Protein AF-A0A7J8FZN5-F1 (afdb_monomer_lite)

Foldseek 3Di:
DDDPDDDDDPVNVVVVVVVVVVVVVLVCVLVVLVVCLVVQLVVVQVVCCVPVVDRDDVVVSVVVSVVVSVVSVVCVVVVVVCVVVLCVPQPPPVSVVVVVVVVVVCVPDDPPVVVVVVVVVVVD

Organism: Molossus molossus (NCBI:txid27622)

Sequence (124 aa):
MESNKHDVTAPLVFAITIAAIGSFQFGYNAGVINAPEVIIKDFINYTLEERLEKLPTEVLLTSLWSLSVAIFSVGGMIGSSSVGLFVNRFGRRNSMLIVNLWLVVPTGLPPFWLDCSSLQLHSI

Structure (mmCIF, N/CA/C/O backbone):
data_AF-A0A7J8FZN5-F1
#
_entry.id   AF-A0A7J8FZN5-F1
#
loop_
_atom_site.group_PDB
_atom_site.id
_atom_site.type_symbol
_atom_site.label_atom_id
_atom_site.label_alt_id
_atom_site.label_comp_id
_atom_site.label_asym_id
_atom_site.label_entity_id
_atom_site.label_seq_id
_atom_site.pdbx_PDB_ins_code
_atom_site.Cartn_x
_atom_site.Cartn_y
_atom_site.Cartn_z
_atom_site.occupancy
_atom_site.B_iso_or_equiv
_atom_site.auth_seq_id
_atom_site.auth_comp_id
_atom_site.auth_asym_id
_atom_site.auth_atom_id
_atom_site.pdbx_PDB_model_num
ATOM 1 N N . MET A 1 1 ? -5.747 -10.533 44.659 1.00 37.44 1 MET A N 1
ATOM 2 C CA . MET A 1 1 ? -5.361 -10.440 43.235 1.00 37.44 1 MET A CA 1
ATOM 3 C C . MET A 1 1 ? -6.650 -10.508 42.439 1.00 37.44 1 MET A C 1
ATOM 5 O O . MET A 1 1 ? -7.189 -11.591 42.263 1.00 37.44 1 MET A O 1
ATOM 9 N N . GLU A 1 2 ? -7.214 -9.350 42.102 1.00 39.31 2 GLU A N 1
ATOM 10 C CA . GLU A 1 2 ? -8.516 -9.249 41.436 1.00 39.31 2 GLU A CA 1
ATOM 11 C C . GLU A 1 2 ? -8.358 -9.661 39.965 1.00 39.31 2 GLU A C 1
ATOM 13 O O . GLU A 1 2 ? -7.772 -8.933 39.163 1.00 39.31 2 GLU A O 1
ATOM 18 N N . SER A 1 3 ? -8.814 -10.863 39.612 1.00 47.66 3 SER A N 1
ATOM 19 C CA . SER A 1 3 ? -8.876 -11.307 38.219 1.00 47.66 3 SER A CA 1
ATOM 20 C C . SER A 1 3 ? -10.073 -10.623 37.554 1.00 47.66 3 SER A C 1
ATOM 22 O O . SER A 1 3 ? -11.206 -11.086 37.667 1.00 47.66 3 SER A O 1
ATOM 24 N N . ASN A 1 4 ? -9.836 -9.481 36.903 1.00 50.12 4 ASN A N 1
ATOM 25 C CA . ASN A 1 4 ? -10.836 -8.846 36.046 1.00 50.12 4 ASN A CA 1
ATOM 26 C C . ASN A 1 4 ? -11.056 -9.734 34.814 1.00 50.12 4 ASN A C 1
ATOM 28 O O . ASN A 1 4 ? -10.202 -9.830 33.933 1.00 50.12 4 ASN A O 1
ATOM 32 N N . LYS A 1 5 ? -12.202 -10.413 34.765 1.00 54.44 5 LYS A N 1
ATOM 33 C CA . LYS A 1 5 ? -12.641 -11.182 33.603 1.00 54.44 5 LYS A CA 1
ATOM 34 C C . LYS A 1 5 ? -13.236 -10.198 32.595 1.00 54.44 5 LYS A C 1
ATOM 36 O O . LYS A 1 5 ? -14.346 -9.713 32.772 1.00 54.44 5 LYS A O 1
ATOM 41 N N . HIS A 1 6 ? -12.452 -9.832 31.586 1.00 64.06 6 HIS A N 1
ATOM 42 C CA . HIS A 1 6 ? -12.908 -8.950 30.516 1.00 64.06 6 HIS A CA 1
ATOM 43 C C . HIS A 1 6 ? -13.768 -9.753 29.537 1.00 64.06 6 HIS A C 1
ATOM 45 O O . HIS A 1 6 ? -13.243 -10.555 28.764 1.00 64.06 6 HIS A O 1
ATOM 51 N N . ASP A 1 7 ? -15.083 -9.546 29.572 1.00 75.56 7 ASP A N 1
ATOM 52 C CA . ASP A 1 7 ? -15.997 -10.164 28.617 1.00 75.56 7 ASP A CA 1
ATOM 53 C C . ASP A 1 7 ? -15.873 -9.488 27.246 1.00 75.56 7 ASP A C 1
ATOM 55 O O . ASP A 1 7 ? -15.931 -8.261 27.109 1.00 75.56 7 ASP A O 1
ATOM 59 N N . VAL A 1 8 ? -15.704 -10.301 26.202 1.00 75.12 8 VAL A N 1
ATOM 60 C CA . VAL A 1 8 ? -15.623 -9.822 24.820 1.00 75.12 8 VAL A CA 1
ATOM 61 C C . VAL A 1 8 ? -16.989 -9.264 24.420 1.00 75.12 8 VAL A C 1
ATOM 63 O O . VAL A 1 8 ? -17.937 -10.004 24.171 1.00 75.12 8 VAL A O 1
ATOM 66 N N . THR A 1 9 ? -17.107 -7.938 24.382 1.00 87.38 9 THR A N 1
ATOM 67 C CA . THR A 1 9 ? -18.372 -7.257 24.079 1.00 87.38 9 THR A CA 1
ATOM 68 C C . THR A 1 9 ? -18.551 -7.111 22.562 1.00 87.38 9 THR A C 1
ATOM 70 O O . THR A 1 9 ? -17.601 -6.789 21.852 1.00 87.38 9 THR A O 1
ATOM 73 N N . ALA A 1 10 ? -19.772 -7.266 22.040 1.00 81.25 10 ALA A N 1
ATOM 74 C CA . ALA A 1 10 ? -20.086 -7.065 20.615 1.00 81.25 10 ALA A CA 1
ATOM 75 C C . ALA A 1 10 ? -19.516 -5.764 19.979 1.00 81.25 10 ALA A C 1
ATOM 77 O O . ALA A 1 10 ? -18.920 -5.851 18.903 1.00 81.25 10 ALA A O 1
ATOM 78 N N . PRO A 1 11 ? -19.599 -4.570 20.611 1.00 85.12 11 PRO A N 1
ATOM 79 C CA . PRO A 1 11 ? -18.980 -3.354 20.071 1.00 85.12 11 PRO A CA 1
ATOM 80 C C . PRO A 1 11 ? -17.447 -3.416 19.992 1.00 85.12 11 PRO A C 1
ATOM 82 O O . PRO A 1 11 ? -16.861 -2.775 19.120 1.00 85.12 11 PRO A O 1
ATOM 85 N N . LEU A 1 12 ? -16.786 -4.193 20.858 1.00 83.00 12 LEU A N 1
ATOM 86 C CA . LEU A 1 12 ? -15.333 -4.381 20.820 1.00 83.00 12 LEU A CA 1
ATOM 87 C C . LEU A 1 12 ? -14.925 -5.185 19.580 1.00 83.00 12 LEU A C 1
ATOM 89 O O . LEU A 1 12 ? -14.012 -4.787 18.860 1.00 83.00 12 LEU A O 1
ATOM 93 N N . VAL A 1 13 ? -15.643 -6.275 19.293 1.00 88.25 13 VAL A N 1
ATOM 94 C CA . VAL A 1 13 ? -15.422 -7.102 18.094 1.00 88.25 13 VAL A CA 1
ATOM 95 C C . VAL A 1 13 ? -15.633 -6.278 16.824 1.00 88.25 13 VAL A C 1
ATOM 97 O O . VAL A 1 13 ? -14.819 -6.332 15.901 1.00 88.25 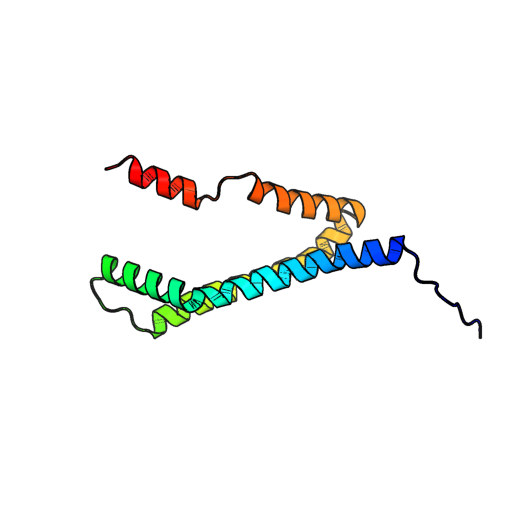13 VAL A O 1
ATOM 100 N N . PHE A 1 14 ? -16.685 -5.458 16.795 1.00 83.75 14 PHE A N 1
ATOM 101 C CA . PHE A 1 14 ? -16.965 -4.562 15.675 1.00 83.75 14 PHE A CA 1
ATOM 102 C C . PHE A 1 14 ? -15.840 -3.538 15.450 1.00 83.75 14 PHE A C 1
ATOM 104 O O . PHE A 1 14 ? -15.365 -3.377 14.326 1.00 83.75 14 PHE A O 1
ATOM 111 N N . ALA A 1 15 ? -15.351 -2.896 16.517 1.00 82.19 15 ALA A N 1
ATOM 112 C CA . ALA A 1 15 ? -14.260 -1.926 16.428 1.00 82.19 15 ALA A CA 1
ATOM 113 C C . ALA A 1 15 ? -12.947 -2.554 15.924 1.00 82.19 15 ALA A C 1
ATOM 115 O O . ALA A 1 15 ? -12.269 -1.963 15.084 1.00 82.19 15 ALA A O 1
ATOM 116 N N . ILE A 1 16 ? -12.608 -3.759 16.395 1.00 86.62 16 ILE A N 1
ATOM 117 C CA . ILE A 1 16 ? -11.414 -4.493 15.947 1.00 86.62 16 ILE A CA 1
ATOM 118 C C . ILE A 1 16 ? -11.544 -4.887 14.474 1.00 86.62 16 ILE A C 1
ATOM 120 O O . ILE A 1 16 ? -10.586 -4.742 13.720 1.00 86.62 16 ILE A O 1
ATOM 124 N N . THR A 1 17 ? -12.729 -5.322 14.042 1.00 85.38 17 THR A N 1
ATOM 125 C CA . THR A 1 17 ? -12.979 -5.701 12.643 1.00 85.38 17 THR A CA 1
ATOM 126 C C . THR A 1 17 ? -12.805 -4.503 11.706 1.00 85.38 17 THR A C 1
ATOM 128 O O . THR A 1 17 ? -12.114 -4.610 10.696 1.00 85.38 17 THR A O 1
ATOM 131 N N . ILE A 1 18 ? -13.346 -3.331 12.065 1.00 83.88 18 ILE A N 1
ATOM 132 C CA . ILE A 1 18 ? -13.153 -2.094 11.288 1.00 83.88 18 ILE A CA 1
ATOM 133 C C . ILE A 1 18 ? -11.680 -1.681 11.253 1.00 83.88 18 ILE A C 1
ATOM 135 O O . ILE A 1 18 ? -11.173 -1.308 10.196 1.00 83.88 18 ILE A O 1
ATOM 139 N N . ALA A 1 19 ? -10.975 -1.767 12.383 1.00 80.44 19 ALA A N 1
ATOM 140 C CA . ALA A 1 19 ? -9.545 -1.480 12.423 1.00 80.44 19 ALA A CA 1
ATOM 141 C C . ALA A 1 19 ? -8.745 -2.442 11.522 1.00 80.44 19 ALA A C 1
ATOM 143 O O . ALA A 1 19 ? -7.853 -2.006 10.794 1.00 80.44 19 ALA A O 1
ATOM 144 N N . ALA A 1 20 ? -9.104 -3.729 11.512 1.00 85.81 20 ALA A N 1
ATOM 145 C CA . ALA A 1 20 ? -8.451 -4.756 10.706 1.00 85.81 20 ALA A CA 1
ATOM 146 C C . ALA A 1 20 ? -8.668 -4.570 9.195 1.00 85.81 20 ALA A C 1
ATOM 148 O O . ALA A 1 20 ? -7.769 -4.893 8.421 1.00 85.81 20 ALA A O 1
ATOM 149 N N . ILE A 1 21 ? -9.800 -4.000 8.759 1.00 86.62 21 ILE A N 1
ATOM 150 C CA . ILE A 1 21 ? -10.050 -3.689 7.339 1.00 86.62 21 ILE A CA 1
ATOM 151 C C . ILE A 1 21 ? -8.991 -2.722 6.785 1.00 86.62 21 ILE A C 1
ATOM 153 O O . ILE A 1 21 ? -8.528 -2.906 5.663 1.00 86.62 21 ILE A O 1
ATOM 157 N N . GLY A 1 22 ? -8.540 -1.736 7.570 1.00 79.69 22 GLY A N 1
ATOM 158 C CA . GLY A 1 22 ? -7.467 -0.826 7.150 1.00 79.69 22 GLY A CA 1
ATOM 159 C C . GLY A 1 22 ? -6.130 -1.545 6.932 1.00 79.69 22 GLY A C 1
ATOM 160 O O . GLY A 1 22 ? -5.449 -1.318 5.932 1.00 79.69 22 GLY A O 1
ATOM 161 N N . SER A 1 23 ? -5.781 -2.469 7.831 1.00 83.38 23 SER A N 1
ATOM 162 C CA . SER A 1 23 ? -4.591 -3.318 7.688 1.00 83.38 23 SER A CA 1
ATOM 163 C C . SER A 1 23 ? -4.711 -4.290 6.510 1.00 83.38 23 SER A C 1
ATOM 165 O O . SER A 1 23 ? -3.741 -4.502 5.785 1.00 83.38 23 SER A O 1
ATOM 167 N N . PHE A 1 24 ? -5.906 -4.837 6.276 1.00 82.00 24 PHE A N 1
ATOM 168 C CA . PHE A 1 24 ? -6.195 -5.693 5.128 1.00 82.00 24 PHE A CA 1
ATOM 169 C C . PHE A 1 24 ? -6.061 -4.932 3.805 1.00 82.00 24 PHE A C 1
ATOM 171 O O . PHE A 1 24 ? -5.430 -5.432 2.879 1.00 82.00 24 PHE A O 1
ATOM 178 N N . GLN A 1 25 ? -6.567 -3.697 3.732 1.00 80.38 25 GLN A N 1
ATOM 179 C CA . GLN A 1 25 ? -6.424 -2.833 2.560 1.00 80.38 25 GLN A CA 1
ATOM 180 C C . GLN A 1 25 ? -4.945 -2.589 2.234 1.00 80.38 25 GLN A C 1
ATOM 182 O O . GLN A 1 25 ? -4.545 -2.704 1.077 1.00 80.38 25 GLN A O 1
ATOM 187 N N . PHE A 1 26 ? -4.109 -2.307 3.238 1.00 81.00 26 PHE A N 1
ATOM 188 C CA . PHE A 1 26 ? -2.663 -2.165 3.035 1.00 81.00 26 PHE A CA 1
ATOM 189 C C . PHE A 1 26 ? -2.037 -3.443 2.451 1.00 81.00 26 PHE A C 1
ATOM 191 O O . PHE A 1 26 ? -1.323 -3.377 1.450 1.00 81.00 26 PHE A O 1
ATOM 198 N N . GLY A 1 27 ? -2.364 -4.608 3.023 1.00 83.12 27 GLY A N 1
ATOM 199 C CA . GLY A 1 27 ? -1.894 -5.904 2.525 1.00 83.12 27 GLY A CA 1
ATOM 200 C C . GLY A 1 27 ? -2.363 -6.214 1.099 1.00 83.12 27 GLY A C 1
ATOM 201 O O . GLY A 1 27 ? -1.576 -6.691 0.287 1.00 83.12 27 GLY A O 1
ATOM 202 N N . TYR A 1 28 ? -3.611 -5.886 0.761 1.00 85.31 28 TYR A N 1
ATOM 203 C CA . TYR A 1 28 ? -4.167 -6.082 -0.578 1.00 85.31 28 TYR A CA 1
ATOM 204 C C . TYR A 1 28 ? -3.444 -5.234 -1.633 1.00 85.31 28 TYR A C 1
ATOM 206 O O . TYR A 1 28 ? -3.044 -5.763 -2.667 1.00 85.31 28 TYR A O 1
ATOM 214 N N . ASN A 1 29 ? -3.203 -3.945 -1.360 1.00 81.12 29 ASN A N 1
ATOM 215 C CA . ASN A 1 29 ? -2.494 -3.061 -2.297 1.00 81.12 29 ASN A CA 1
ATOM 216 C C . ASN A 1 29 ? -1.038 -3.501 -2.525 1.00 81.12 29 ASN A C 1
ATOM 218 O O . ASN A 1 29 ? -0.540 -3.409 -3.644 1.00 81.12 29 ASN A O 1
ATOM 222 N N . ALA A 1 30 ? -0.379 -4.035 -1.493 1.00 79.38 30 ALA A N 1
ATOM 223 C CA . ALA A 1 30 ? 0.956 -4.618 -1.618 1.00 79.38 30 ALA A CA 1
ATOM 224 C C . ALA A 1 30 ? 0.954 -5.983 -2.333 1.00 79.38 30 ALA A C 1
ATOM 226 O O . ALA A 1 30 ? 1.927 -6.341 -2.989 1.00 79.38 30 ALA A O 1
ATOM 227 N N . GLY A 1 31 ? -0.117 -6.768 -2.199 1.00 81.06 31 GLY A N 1
ATOM 228 C CA . GLY A 1 31 ? -0.230 -8.099 -2.797 1.00 81.06 31 GLY A CA 1
ATOM 229 C C . GLY A 1 31 ? -0.578 -8.064 -4.284 1.00 81.06 31 GLY A C 1
ATOM 230 O O . GLY A 1 31 ? 0.061 -8.750 -5.079 1.00 81.06 31 GLY A O 1
ATOM 231 N N . VAL A 1 32 ? -1.554 -7.236 -4.669 1.00 82.19 32 VAL A N 1
ATOM 232 C CA . VAL A 1 32 ? -2.048 -7.143 -6.053 1.00 82.19 32 VAL A CA 1
ATOM 233 C C . VAL A 1 32 ? -0.972 -6.674 -7.017 1.00 82.19 32 VAL A C 1
ATOM 235 O O . VAL A 1 32 ? -0.966 -7.128 -8.157 1.00 82.19 32 VAL A O 1
ATOM 238 N N . ILE A 1 33 ? -0.040 -5.822 -6.575 1.00 79.19 33 ILE A N 1
ATOM 239 C CA . ILE A 1 33 ? 1.013 -5.318 -7.460 1.00 79.19 33 ILE A CA 1
ATOM 240 C C . ILE A 1 33 ? 1.942 -6.431 -7.952 1.00 79.19 33 ILE A C 1
ATOM 242 O O . ILE A 1 33 ? 2.475 -6.297 -9.037 1.00 79.19 33 ILE A O 1
ATOM 246 N N . ASN A 1 34 ? 2.094 -7.550 -7.233 1.00 78.81 34 ASN A N 1
ATOM 247 C CA . ASN A 1 34 ? 3.021 -8.617 -7.631 1.00 78.81 34 ASN A CA 1
ATOM 248 C C . ASN A 1 34 ? 2.475 -9.530 -8.744 1.00 78.81 34 ASN A C 1
ATOM 250 O O . ASN A 1 34 ? 3.249 -10.098 -9.506 1.00 78.81 34 ASN A O 1
ATOM 254 N N . ALA A 1 35 ? 1.153 -9.683 -8.869 1.00 79.88 35 ALA A N 1
ATOM 255 C CA . ALA A 1 35 ? 0.553 -10.559 -9.881 1.00 79.88 35 ALA A CA 1
ATOM 256 C C . ALA A 1 35 ? 0.785 -10.098 -11.344 1.00 79.88 35 ALA A C 1
ATOM 258 O O . ALA A 1 35 ? 1.090 -10.945 -12.184 1.00 79.88 35 ALA A O 1
ATOM 259 N N . PRO A 1 36 ? 0.687 -8.798 -11.688 1.00 78.31 36 PRO A N 1
ATOM 260 C CA . PRO A 1 36 ? 0.944 -8.305 -13.040 1.00 78.31 36 PRO A CA 1
ATOM 261 C C . PRO A 1 36 ? 2.423 -7.988 -13.323 1.00 78.31 36 PRO A C 1
ATOM 263 O O . PRO A 1 36 ? 2.699 -7.274 -14.284 1.00 78.31 36 PRO A O 1
ATOM 266 N N . GLU A 1 37 ? 3.382 -8.503 -12.543 1.00 77.12 37 GLU A N 1
ATOM 267 C CA . GLU A 1 37 ? 4.817 -8.232 -12.751 1.00 77.12 37 GLU A CA 1
ATOM 268 C C . GLU A 1 37 ? 5.264 -8.498 -14.193 1.00 77.12 37 GLU A C 1
ATOM 270 O O . GLU A 1 37 ? 5.930 -7.668 -14.812 1.00 77.12 37 GLU A O 1
ATOM 275 N N . VAL A 1 38 ? 4.853 -9.641 -14.745 1.00 77.56 38 VAL A N 1
ATOM 276 C CA . VAL A 1 38 ? 5.220 -10.058 -16.104 1.00 77.56 38 VAL A CA 1
ATOM 277 C C . VAL A 1 38 ? 4.594 -9.132 -17.150 1.00 77.56 38 VAL A C 1
ATOM 279 O O . VAL A 1 38 ? 5.275 -8.710 -18.076 1.00 77.56 38 VAL A O 1
ATOM 282 N N . ILE A 1 39 ? 3.330 -8.744 -16.958 1.00 79.81 39 ILE A N 1
ATOM 283 C CA . ILE A 1 39 ? 2.585 -7.869 -17.878 1.00 79.81 39 ILE A CA 1
ATOM 284 C C . ILE A 1 39 ? 3.200 -6.464 -17.902 1.00 79.81 39 ILE A C 1
ATOM 286 O O . ILE A 1 39 ? 3.319 -5.845 -18.957 1.00 79.81 39 ILE A O 1
ATOM 290 N N . ILE A 1 40 ? 3.612 -5.957 -16.739 1.00 76.44 40 ILE A N 1
ATOM 291 C CA . ILE A 1 40 ? 4.226 -4.632 -16.613 1.00 76.44 40 ILE A CA 1
ATOM 292 C C . ILE A 1 40 ? 5.620 -4.629 -17.245 1.00 76.44 40 ILE A C 1
ATOM 294 O O . ILE A 1 40 ? 5.962 -3.689 -17.959 1.00 76.44 40 ILE A O 1
ATOM 298 N N . LYS A 1 41 ? 6.406 -5.692 -17.044 1.00 73.94 41 LYS A N 1
ATOM 299 C CA . LYS A 1 41 ? 7.703 -5.863 -17.711 1.00 73.94 41 LYS A CA 1
ATOM 300 C C . LYS A 1 41 ? 7.555 -5.918 -19.235 1.00 73.94 41 LYS A C 1
ATOM 302 O O . LYS A 1 41 ? 8.281 -5.201 -19.920 1.00 73.94 41 LYS A O 1
ATOM 307 N N . ASP A 1 42 ? 6.581 -6.664 -19.753 1.00 79.31 42 ASP A N 1
ATOM 308 C CA . ASP A 1 42 ? 6.295 -6.726 -21.194 1.00 79.31 42 ASP A CA 1
ATOM 309 C C . ASP A 1 42 ? 5.858 -5.372 -21.768 1.00 79.31 42 ASP A C 1
ATOM 311 O O . ASP A 1 42 ? 6.348 -4.957 -22.816 1.00 79.31 42 ASP A O 1
ATOM 315 N N . PHE A 1 43 ? 4.999 -4.629 -21.063 1.00 76.44 43 PHE A N 1
ATOM 316 C CA . PHE A 1 43 ? 4.587 -3.289 -21.489 1.00 76.44 43 PHE A CA 1
ATOM 317 C C . PHE A 1 43 ? 5.763 -2.303 -21.546 1.00 76.44 43 PHE A C 1
ATOM 319 O O . PHE A 1 43 ? 5.875 -1.508 -22.483 1.00 76.44 43 PHE A O 1
ATOM 326 N N . ILE A 1 44 ? 6.665 -2.356 -20.559 1.00 73.62 44 ILE A N 1
ATOM 327 C CA . ILE A 1 44 ? 7.880 -1.532 -20.543 1.00 73.62 44 ILE A CA 1
ATOM 328 C C . ILE A 1 44 ? 8.798 -1.921 -21.709 1.00 73.62 44 ILE A C 1
ATOM 330 O O . ILE A 1 44 ? 9.361 -1.034 -22.349 1.00 73.62 44 ILE A O 1
ATOM 334 N N . ASN A 1 45 ? 8.922 -3.219 -22.008 1.00 76.19 45 ASN A N 1
ATOM 335 C CA . ASN A 1 45 ? 9.719 -3.721 -23.126 1.00 76.19 45 ASN A CA 1
ATOM 336 C C . ASN A 1 45 ? 9.182 -3.194 -24.469 1.00 76.19 45 ASN A C 1
ATOM 338 O O . ASN A 1 45 ? 9.917 -2.545 -25.208 1.00 76.19 45 ASN A O 1
ATOM 342 N N . TYR A 1 46 ? 7.873 -3.344 -24.699 1.00 75.56 46 TYR A N 1
ATOM 343 C CA . TYR A 1 46 ? 7.175 -2.829 -25.880 1.00 75.56 46 TYR A CA 1
ATOM 344 C C . TYR A 1 46 ? 7.340 -1.308 -26.043 1.00 75.56 46 TYR A C 1
ATOM 346 O O . TYR A 1 46 ? 7.688 -0.813 -27.113 1.00 75.56 46 TYR A O 1
ATOM 354 N N . THR A 1 47 ? 7.153 -0.546 -24.960 1.00 72.69 47 THR A N 1
ATOM 355 C CA . THR A 1 47 ? 7.239 0.924 -24.997 1.00 72.69 47 THR A CA 1
ATOM 356 C C . THR A 1 47 ? 8.667 1.416 -25.272 1.00 72.69 47 THR A C 1
ATOM 358 O O . THR A 1 47 ? 8.860 2.430 -25.943 1.00 72.69 47 THR A O 1
ATOM 361 N N . LEU A 1 48 ? 9.685 0.730 -24.741 1.00 69.62 48 LEU A N 1
ATOM 362 C CA . LEU A 1 48 ? 11.092 1.074 -24.967 1.00 69.62 48 LEU A CA 1
ATOM 363 C C . LEU A 1 48 ? 11.560 0.692 -26.370 1.00 69.62 48 LEU A C 1
ATOM 365 O O . LEU A 1 48 ? 12.329 1.445 -26.964 1.00 69.62 48 LEU A O 1
ATOM 369 N N . GLU A 1 49 ? 11.077 -0.425 -26.908 1.00 73.62 49 GLU A N 1
ATOM 370 C CA . GLU A 1 49 ? 11.338 -0.831 -28.288 1.00 73.62 49 GLU A CA 1
ATOM 371 C C . GLU A 1 49 ? 10.795 0.212 -29.279 1.00 73.62 49 GLU A C 1
ATOM 373 O O . GLU A 1 49 ? 11.527 0.652 -30.165 1.00 73.62 49 GLU A O 1
ATOM 378 N N . GLU A 1 50 ? 9.574 0.714 -29.053 1.00 69.75 50 GLU A N 1
ATOM 379 C CA . GLU A 1 50 ? 8.945 1.759 -29.877 1.00 69.75 50 GLU A CA 1
ATOM 380 C C . GLU A 1 50 ? 9.677 3.116 -29.805 1.00 69.75 50 GLU A C 1
ATOM 382 O O . GLU A 1 50 ? 9.638 3.906 -30.747 1.00 69.75 50 GLU A O 1
ATOM 387 N N . ARG A 1 51 ? 10.329 3.431 -28.677 1.00 68.31 51 ARG A N 1
ATOM 388 C CA . ARG A 1 51 ? 10.927 4.758 -28.422 1.00 68.31 51 ARG A CA 1
ATOM 389 C C . ARG A 1 51 ? 12.428 4.839 -28.681 1.00 68.31 51 ARG A C 1
ATOM 391 O O . ARG A 1 51 ? 12.910 5.920 -29.008 1.00 68.31 51 ARG A O 1
ATOM 398 N N . LEU A 1 52 ? 13.167 3.751 -28.469 1.00 68.56 52 LEU A N 1
ATOM 399 C CA . LEU A 1 52 ? 14.632 3.727 -28.553 1.00 68.56 52 LEU A CA 1
ATOM 400 C C . LEU A 1 52 ? 15.174 2.870 -29.709 1.00 68.56 52 LEU A C 1
ATOM 402 O O . LEU A 1 52 ? 16.393 2.837 -29.874 1.00 68.56 52 LEU A O 1
ATOM 406 N N . GLU A 1 53 ? 14.312 2.168 -30.463 1.00 63.06 53 GLU A N 1
ATOM 407 C CA . GLU A 1 53 ? 14.682 1.220 -31.539 1.00 63.06 53 GLU A CA 1
ATOM 408 C C . GLU A 1 53 ? 15.733 0.175 -31.105 1.00 63.06 53 GLU A C 1
ATOM 410 O O . GLU A 1 53 ? 16.486 -0.37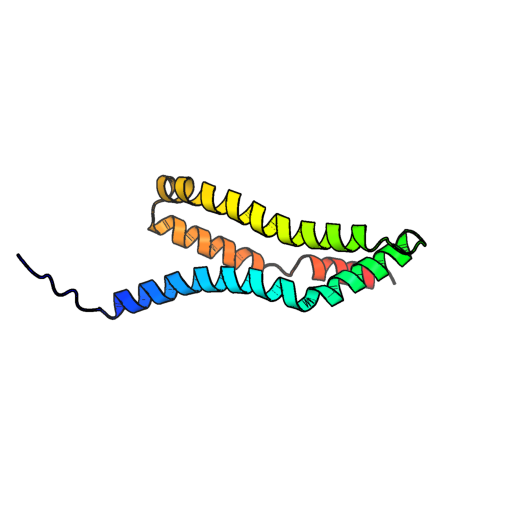7 -31.911 1.00 63.06 53 GLU A O 1
ATOM 415 N N . LYS A 1 54 ? 15.835 -0.087 -29.798 1.00 62.69 54 LYS A N 1
ATOM 416 C CA . LYS A 1 54 ? 16.874 -0.928 -29.210 1.00 62.69 54 LYS A CA 1
ATOM 417 C C . LYS A 1 54 ? 16.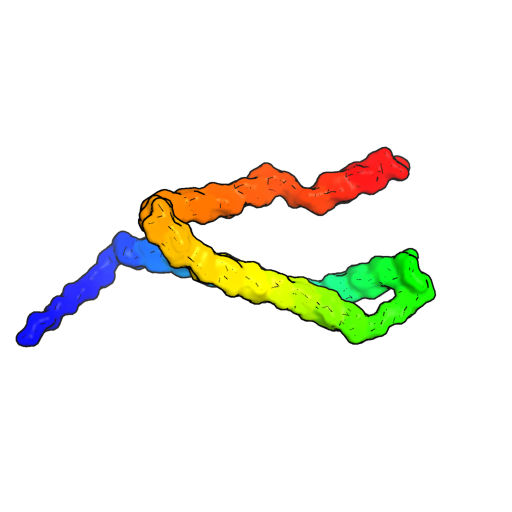278 -1.798 -28.121 1.00 62.69 54 LYS A C 1
ATOM 419 O O . LYS A 1 54 ? 15.567 -1.296 -27.256 1.00 62.69 54 LYS A O 1
ATOM 424 N N . LEU A 1 55 ? 16.641 -3.082 -28.143 1.00 63.38 55 LEU A N 1
ATOM 425 C CA . LEU A 1 55 ? 16.260 -4.044 -27.111 1.00 63.38 55 LEU A CA 1
ATOM 426 C C . LEU A 1 55 ? 16.690 -3.511 -25.734 1.00 63.38 55 LEU A C 1
ATOM 428 O O . LEU A 1 55 ? 17.894 -3.317 -25.507 1.00 63.38 55 LEU A O 1
ATOM 432 N N . PRO A 1 56 ? 15.742 -3.229 -24.828 1.00 66.19 56 PRO A N 1
ATOM 433 C CA . PRO A 1 56 ? 16.072 -2.734 -23.508 1.00 66.19 56 PRO A CA 1
ATOM 434 C C . PRO A 1 56 ? 16.780 -3.826 -22.704 1.00 66.19 56 PRO A C 1
ATOM 436 O O . PRO A 1 56 ? 16.409 -4.997 -22.718 1.00 66.19 56 PRO A O 1
ATOM 439 N N . THR A 1 57 ? 17.827 -3.438 -21.979 1.00 73.69 57 THR A N 1
ATOM 440 C CA . THR A 1 57 ? 18.553 -4.352 -21.095 1.00 73.69 57 THR A CA 1
ATOM 441 C C . THR A 1 57 ? 17.625 -4.830 -19.975 1.00 73.69 57 THR A C 1
ATOM 443 O O . THR A 1 57 ? 17.009 -4.000 -19.304 1.00 73.69 57 THR A O 1
ATOM 446 N N . GLU A 1 58 ? 17.590 -6.134 -19.680 1.00 73.19 58 GLU A N 1
ATOM 447 C CA . GLU A 1 58 ? 16.776 -6.700 -18.582 1.00 73.19 58 GLU A CA 1
ATOM 448 C C . GLU A 1 58 ? 17.037 -6.039 -17.214 1.00 73.19 58 GLU A C 1
ATOM 450 O O . GLU A 1 58 ? 16.156 -5.952 -16.353 1.00 73.19 58 GLU A O 1
ATOM 455 N N . VAL A 1 59 ? 18.245 -5.498 -17.034 1.00 74.62 59 VAL A N 1
ATOM 456 C CA . VAL A 1 59 ? 18.654 -4.706 -15.866 1.00 74.62 59 VAL A CA 1
ATOM 457 C C . VAL A 1 59 ? 17.816 -3.429 -15.713 1.00 74.62 59 VAL A C 1
ATOM 459 O O . VAL A 1 59 ? 17.459 -3.070 -14.593 1.00 74.62 59 VAL A O 1
ATOM 462 N N . LEU A 1 60 ? 17.467 -2.753 -16.814 1.00 77.38 60 LEU A N 1
ATOM 463 C CA . LEU A 1 60 ? 16.635 -1.544 -16.801 1.00 77.38 60 LEU A CA 1
ATOM 464 C C . LEU A 1 60 ? 15.169 -1.878 -16.480 1.00 77.38 60 LEU A C 1
ATOM 466 O O . LEU A 1 60 ? 14.519 -1.179 -15.709 1.00 77.38 60 LEU A O 1
ATOM 470 N N . LEU A 1 61 ? 14.661 -2.983 -17.030 1.00 73.94 61 LEU A N 1
ATOM 471 C CA . LEU A 1 61 ? 13.308 -3.476 -16.758 1.00 73.94 61 LEU A CA 1
ATOM 472 C C . LEU A 1 61 ? 13.126 -3.799 -15.269 1.00 73.94 61 LEU A C 1
ATOM 474 O O . LEU A 1 61 ? 12.158 -3.390 -14.628 1.00 73.94 61 LEU A O 1
ATOM 478 N N . THR A 1 62 ? 14.104 -4.505 -14.704 1.00 80.50 62 THR A N 1
ATOM 479 C CA . THR A 1 62 ? 14.098 -4.913 -13.296 1.00 80.50 62 THR A CA 1
ATOM 480 C C . THR A 1 62 ? 14.288 -3.717 -12.362 1.00 80.50 62 THR A C 1
ATOM 482 O O . THR A 1 62 ? 13.687 -3.688 -11.288 1.00 80.50 62 THR A O 1
ATOM 485 N N . SER A 1 63 ? 15.075 -2.707 -12.754 1.00 80.50 63 SER A N 1
ATOM 486 C CA . SER A 1 63 ? 15.266 -1.498 -11.945 1.00 80.50 63 SER A CA 1
ATOM 487 C C . SER A 1 63 ? 14.021 -0.610 -11.926 1.00 80.50 63 SER A C 1
ATOM 489 O O . SER A 1 63 ? 13.653 -0.137 -10.854 1.00 80.50 63 SER A O 1
ATOM 491 N N . LEU A 1 64 ? 13.321 -0.453 -13.055 1.00 81.56 64 LEU A N 1
ATOM 492 C CA . LEU A 1 64 ? 12.040 0.261 -13.123 1.00 81.56 64 LEU A CA 1
ATOM 493 C C . LEU A 1 64 ? 10.959 -0.4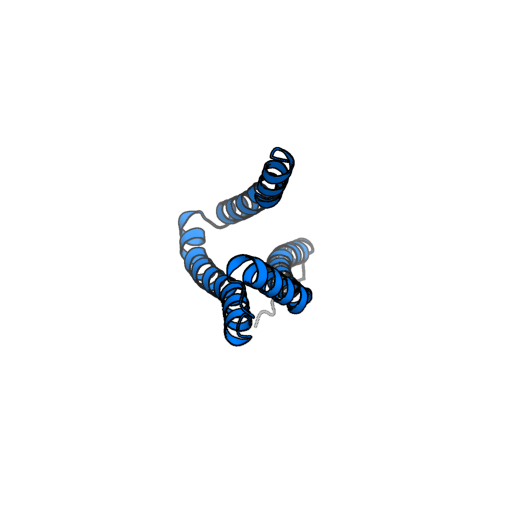38 -12.292 1.00 81.56 64 LEU A C 1
ATOM 495 O O . LEU A 1 64 ? 10.276 0.214 -11.505 1.00 81.56 64 LEU A O 1
ATOM 499 N N . TRP A 1 65 ? 10.865 -1.766 -12.395 1.00 81.94 65 TRP A N 1
ATOM 500 C CA . TRP A 1 65 ? 9.980 -2.568 -11.548 1.00 81.94 65 TRP A CA 1
ATOM 501 C C . TRP A 1 65 ? 10.282 -2.378 -10.056 1.00 81.94 65 TRP A C 1
ATOM 503 O O . TRP A 1 65 ? 9.400 -2.070 -9.253 1.00 81.94 65 TRP A O 1
ATOM 513 N N . SER A 1 66 ? 11.559 -2.501 -9.691 1.00 83.00 66 SER A N 1
ATOM 514 C CA . SER A 1 66 ? 12.013 -2.343 -8.308 1.00 83.00 66 SER A CA 1
ATOM 515 C C . SER A 1 66 ? 11.762 -0.929 -7.786 1.00 83.00 66 SER A C 1
ATOM 517 O O . SER A 1 66 ? 11.411 -0.766 -6.621 1.00 83.00 66 SER A O 1
ATOM 519 N N . LEU A 1 67 ? 11.891 0.095 -8.636 1.00 86.94 67 LEU A N 1
ATOM 520 C CA . LEU A 1 67 ? 11.584 1.482 -8.295 1.00 86.94 67 LEU A CA 1
ATOM 521 C C . LEU A 1 67 ? 10.096 1.658 -7.961 1.00 86.94 67 LEU A C 1
ATOM 523 O O . LEU A 1 67 ? 9.774 2.287 -6.953 1.00 86.94 67 LEU A O 1
ATOM 527 N N . SER A 1 68 ? 9.192 1.071 -8.754 1.00 84.44 68 SER A N 1
ATOM 528 C CA . SER A 1 68 ? 7.748 1.109 -8.486 1.00 84.44 68 SER A CA 1
ATOM 529 C C . SER A 1 68 ? 7.400 0.493 -7.128 1.00 84.44 68 SER A C 1
ATOM 531 O O . SER A 1 68 ? 6.671 1.102 -6.344 1.00 84.44 68 SER A O 1
ATOM 533 N N . VAL A 1 69 ? 7.973 -0.671 -6.805 1.00 83.88 69 VAL A N 1
ATOM 534 C CA . VAL A 1 69 ? 7.769 -1.328 -5.502 1.00 83.88 69 VAL A CA 1
ATOM 535 C C . VAL A 1 69 ? 8.438 -0.541 -4.363 1.00 83.88 69 VAL A C 1
ATOM 537 O O . VAL A 1 69 ? 7.888 -0.433 -3.267 1.00 83.88 69 VAL A O 1
ATOM 540 N N . ALA A 1 70 ? 9.598 0.073 -4.606 1.00 86.94 70 ALA A N 1
ATOM 541 C CA . ALA A 1 70 ? 10.310 0.863 -3.604 1.00 86.94 70 ALA A CA 1
ATOM 542 C C . ALA A 1 70 ? 9.538 2.127 -3.188 1.00 86.94 70 ALA A C 1
ATOM 544 O O . ALA A 1 70 ? 9.499 2.452 -2.000 1.00 86.94 70 ALA A O 1
ATOM 545 N N . ILE A 1 71 ? 8.877 2.813 -4.128 1.00 87.44 71 ILE A N 1
ATOM 546 C CA . ILE A 1 71 ? 8.071 4.012 -3.834 1.00 87.44 71 ILE A CA 1
ATOM 547 C C . ILE A 1 71 ? 6.933 3.695 -2.852 1.00 87.44 71 ILE A C 1
ATOM 549 O O . ILE A 1 71 ? 6.650 4.509 -1.971 1.00 87.44 71 ILE A O 1
ATOM 553 N N . PHE A 1 72 ? 6.331 2.502 -2.929 1.00 83.00 72 PHE A N 1
ATOM 554 C CA . PHE A 1 72 ? 5.325 2.055 -1.958 1.00 83.00 72 PHE A CA 1
ATOM 555 C C . PHE A 1 72 ? 5.888 2.012 -0.526 1.00 83.00 72 PHE A C 1
ATOM 557 O O . PHE A 1 72 ? 5.266 2.523 0.407 1.00 83.00 72 PHE A O 1
ATOM 564 N N . SER A 1 73 ? 7.101 1.479 -0.353 1.00 85.00 73 SER A N 1
ATOM 565 C CA . SER A 1 73 ? 7.783 1.430 0.948 1.00 85.00 73 SER A CA 1
ATOM 566 C C . SER A 1 73 ? 8.153 2.827 1.467 1.00 85.00 73 SER A C 1
ATOM 568 O O . SER A 1 73 ? 7.934 3.142 2.640 1.00 85.00 73 SER A O 1
ATOM 570 N N . VAL A 1 74 ? 8.640 3.710 0.586 1.00 89.12 74 VAL A N 1
ATOM 571 C CA . VAL A 1 74 ? 8.953 5.109 0.930 1.00 89.12 74 VAL A CA 1
ATOM 572 C C . VAL A 1 74 ? 7.701 5.863 1.384 1.00 89.12 74 VAL A C 1
ATOM 574 O O . VAL A 1 74 ? 7.725 6.531 2.420 1.00 89.12 74 VAL A O 1
ATOM 577 N N . GLY A 1 75 ? 6.588 5.706 0.663 1.00 85.50 75 GLY A N 1
ATOM 578 C CA . GLY A 1 75 ? 5.292 6.254 1.062 1.00 85.50 75 GLY A CA 1
ATOM 579 C C . GLY A 1 75 ? 4.835 5.730 2.426 1.00 85.50 75 GLY A C 1
ATOM 580 O O . GLY A 1 75 ? 4.363 6.509 3.254 1.00 85.50 75 GLY A O 1
ATOM 581 N N . GLY A 1 76 ? 5.056 4.440 2.702 1.00 83.81 76 GLY A N 1
ATOM 582 C CA . GLY A 1 76 ? 4.792 3.821 4.002 1.00 83.81 76 GLY A CA 1
ATOM 583 C C . GLY A 1 76 ? 5.577 4.459 5.152 1.00 83.81 76 GLY A C 1
ATOM 584 O O . GLY A 1 76 ? 4.980 4.799 6.171 1.00 83.81 76 GLY A O 1
ATOM 585 N N . MET A 1 77 ? 6.883 4.695 4.978 1.00 86.88 77 MET A N 1
ATOM 586 C CA . MET A 1 77 ? 7.737 5.336 5.995 1.00 86.88 77 MET A CA 1
ATOM 587 C C . MET A 1 77 ? 7.331 6.786 6.288 1.00 86.88 77 MET A C 1
ATOM 589 O O . MET A 1 77 ? 7.290 7.212 7.448 1.00 86.88 77 MET A O 1
ATOM 593 N N . ILE A 1 78 ? 7.013 7.559 5.246 1.00 86.94 78 ILE A N 1
ATOM 594 C CA . ILE A 1 78 ? 6.568 8.952 5.398 1.00 86.94 78 ILE A CA 1
ATOM 595 C C . ILE A 1 78 ? 5.180 8.991 6.051 1.00 86.94 78 ILE A C 1
ATOM 597 O O . ILE A 1 78 ? 4.938 9.781 6.971 1.00 86.94 78 ILE A O 1
ATOM 601 N N . GLY A 1 79 ? 4.281 8.105 5.619 1.00 82.56 79 GLY A N 1
ATOM 602 C CA . GLY A 1 79 ? 2.938 7.959 6.166 1.00 82.56 79 GLY A CA 1
ATOM 603 C C . GLY A 1 79 ? 2.956 7.587 7.648 1.00 82.56 79 GLY A C 1
ATOM 604 O O . GLY A 1 79 ? 2.336 8.280 8.453 1.00 82.56 79 GLY A O 1
ATOM 605 N N . SER A 1 80 ? 3.723 6.563 8.038 1.00 81.75 80 SER A N 1
ATOM 606 C CA . SER A 1 80 ? 3.814 6.111 9.434 1.00 81.75 80 SER A CA 1
ATOM 607 C C . SER A 1 80 ? 4.387 7.184 10.358 1.00 81.75 80 SER A C 1
ATOM 609 O O . SER A 1 80 ? 3.885 7.381 11.464 1.00 81.75 80 SER A O 1
ATOM 611 N N . SER A 1 81 ? 5.395 7.923 9.889 1.00 80.81 81 SER A N 1
ATOM 612 C CA . SER A 1 81 ? 6.003 9.030 10.637 1.00 80.81 81 SER A CA 1
ATOM 613 C C . SER A 1 81 ? 5.021 10.192 10.841 1.00 80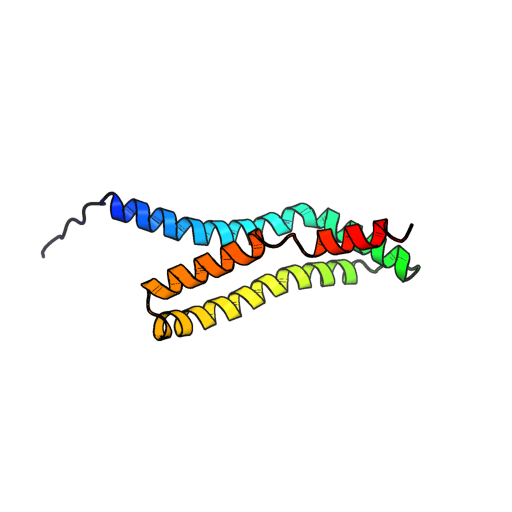.81 81 SER A C 1
ATOM 615 O O . SER A 1 81 ? 5.009 10.835 11.891 1.00 80.81 81 SER A O 1
ATOM 617 N N . SER A 1 82 ? 4.145 10.433 9.863 1.00 80.00 82 SER A N 1
ATOM 618 C CA . SER A 1 82 ? 3.168 11.527 9.897 1.00 80.00 82 SER A CA 1
ATOM 619 C C . SER A 1 82 ? 1.950 11.230 10.783 1.00 80.00 82 SER A C 1
ATOM 621 O O . SER A 1 82 ? 1.345 12.165 11.313 1.00 80.00 82 SER A O 1
ATOM 623 N N . VAL A 1 83 ? 1.607 9.954 11.014 1.00 74.31 83 VAL A N 1
ATOM 624 C CA . VAL A 1 83 ? 0.458 9.547 11.852 1.00 74.31 83 VAL A CA 1
ATOM 625 C C . VAL A 1 83 ? 0.559 10.114 13.272 1.00 74.31 83 VAL A C 1
ATOM 627 O O . VAL A 1 83 ? -0.438 10.608 13.798 1.00 74.31 83 VAL A O 1
ATOM 630 N N . GLY A 1 84 ? 1.748 10.113 13.882 1.00 72.69 84 GLY A N 1
ATOM 631 C CA . GLY A 1 84 ? 1.945 10.631 15.243 1.00 72.69 84 GLY A CA 1
ATOM 632 C C . GLY A 1 84 ? 1.663 12.133 15.364 1.00 72.69 84 GLY A C 1
ATOM 633 O O . GLY A 1 84 ? 1.001 12.574 16.306 1.00 72.69 84 GLY A O 1
ATOM 634 N N . LEU A 1 85 ? 2.094 12.920 14.372 1.00 68.88 85 LEU A N 1
ATOM 635 C CA . LEU A 1 85 ? 1.818 14.359 14.307 1.00 68.88 85 LEU A CA 1
ATOM 636 C C . LEU A 1 85 ? 0.330 14.635 14.060 1.00 68.88 85 LEU A C 1
ATOM 638 O O . LEU A 1 85 ? -0.249 15.534 14.671 1.00 68.88 85 LEU A O 1
ATOM 642 N N . PHE A 1 86 ? -0.305 13.834 13.204 1.00 63.38 86 PHE A N 1
ATOM 643 C CA . PHE A 1 86 ? -1.714 13.991 12.854 1.00 63.38 86 PHE A CA 1
ATOM 644 C C . PHE A 1 86 ? -2.653 13.640 14.016 1.00 63.38 86 PHE A C 1
ATOM 646 O O . PHE A 1 86 ? -3.598 14.378 14.297 1.00 63.38 86 PHE A O 1
ATOM 653 N N . VAL A 1 87 ? -2.371 12.552 14.741 1.00 63.56 87 VAL A N 1
ATOM 654 C CA . VAL A 1 87 ? -3.158 12.120 15.909 1.00 63.56 87 VAL A CA 1
ATOM 655 C C . VAL A 1 87 ? -3.069 13.142 17.042 1.00 63.56 87 VAL A C 1
ATOM 657 O O . VAL A 1 87 ? -4.097 13.468 17.640 1.00 63.56 87 VAL A O 1
ATOM 660 N N . ASN A 1 88 ? -1.876 13.692 17.291 1.00 66.25 88 ASN A N 1
ATOM 661 C CA . ASN A 1 88 ? -1.665 14.692 18.339 1.00 66.25 88 ASN A CA 1
ATOM 662 C C . ASN A 1 88 ? -2.262 16.065 17.996 1.00 66.25 88 ASN A C 1
ATOM 664 O O . ASN A 1 88 ? -2.659 16.788 18.905 1.00 66.25 88 ASN A O 1
ATOM 668 N N . ARG A 1 89 ? -2.359 16.432 16.708 1.00 66.25 89 ARG A N 1
ATOM 669 C CA . ARG A 1 89 ? -2.872 17.749 16.292 1.00 66.25 89 ARG A CA 1
ATOM 670 C C . ARG A 1 89 ? -4.376 17.788 16.010 1.00 66.25 89 ARG A C 1
ATOM 672 O O . ARG A 1 89 ? -5.004 18.799 16.303 1.00 66.25 89 ARG A O 1
ATOM 679 N N . PHE A 1 90 ? -4.961 16.721 15.464 1.00 58.12 90 PHE A N 1
ATOM 680 C CA . PHE A 1 90 ? -6.385 16.691 15.093 1.00 58.12 90 PHE A CA 1
ATOM 681 C C . PHE A 1 90 ? -7.279 15.925 16.084 1.00 58.12 90 PHE A C 1
ATOM 683 O O . PHE A 1 90 ? -8.498 16.093 16.054 1.00 58.12 90 PHE A O 1
ATOM 690 N N . GLY A 1 91 ? -6.710 15.120 16.987 1.00 62.91 91 GLY A N 1
ATOM 691 C CA . GLY A 1 91 ? -7.464 14.271 17.913 1.00 62.91 91 GLY A CA 1
ATOM 692 C C . GLY A 1 91 ? -8.052 13.014 17.247 1.00 62.91 91 GLY A C 1
ATOM 693 O O . GLY A 1 91 ? -8.358 12.990 16.052 1.00 62.91 91 GLY A O 1
ATOM 694 N N . ARG A 1 92 ? -8.234 11.935 18.032 1.00 60.22 92 ARG A N 1
ATOM 695 C CA . ARG A 1 92 ? -8.637 10.584 17.558 1.00 60.22 92 ARG A CA 1
ATOM 696 C C . ARG A 1 92 ? -9.893 10.559 16.675 1.00 60.22 92 ARG A C 1
ATOM 698 O O . ARG A 1 92 ? -9.979 9.720 15.785 1.00 60.22 92 ARG A O 1
ATOM 705 N N . ARG A 1 93 ? -10.859 11.456 16.912 1.00 57.38 93 ARG A N 1
ATOM 706 C CA . ARG A 1 93 ? -12.152 11.479 16.200 1.00 57.38 93 ARG A CA 1
ATOM 707 C C . ARG A 1 93 ? -12.071 12.175 14.835 1.00 57.38 93 ARG A C 1
ATOM 709 O O . ARG A 1 93 ? -12.647 11.677 13.876 1.00 57.38 93 ARG A O 1
ATOM 716 N N . ASN A 1 94 ? -11.307 13.265 14.724 1.00 61.03 94 ASN A N 1
ATOM 717 C CA . ASN A 1 94 ? -11.177 14.009 13.464 1.00 61.03 94 ASN A CA 1
ATOM 718 C C . ASN A 1 94 ? -10.175 13.344 12.512 1.00 61.03 94 ASN A C 1
ATOM 720 O O . ASN A 1 94 ? -10.374 13.376 11.304 1.00 61.03 94 ASN A O 1
ATOM 724 N N . SER A 1 95 ? -9.145 12.673 13.042 1.00 60.59 95 SER A N 1
ATOM 725 C CA . SER A 1 95 ? -8.186 11.921 12.219 1.00 60.59 95 SER A CA 1
ATOM 726 C C . SER A 1 95 ? -8.862 10.771 11.449 1.00 60.59 95 SER A C 1
ATOM 728 O O . SER A 1 95 ? -8.589 10.561 10.269 1.00 60.59 95 SER A O 1
ATOM 730 N N . MET A 1 96 ? -9.835 10.089 12.073 1.00 62.78 96 MET A N 1
ATOM 731 C CA . MET A 1 96 ? -10.605 9.020 11.422 1.00 62.78 96 MET A CA 1
ATOM 732 C C . MET A 1 96 ? -11.526 9.546 10.303 1.00 62.78 96 MET A C 1
ATOM 734 O O . MET A 1 96 ? -11.715 8.861 9.297 1.00 62.78 96 MET A O 1
ATOM 738 N N . LEU A 1 97 ? -12.062 10.768 10.443 1.00 61.50 97 LEU A N 1
ATOM 739 C CA . LEU A 1 97 ? -12.847 11.434 9.394 1.00 61.50 97 LEU A CA 1
ATOM 740 C C . LEU A 1 97 ? -11.969 11.906 8.230 1.00 61.50 97 LEU A C 1
ATOM 742 O O . LEU A 1 97 ? -12.344 11.724 7.076 1.00 61.50 97 LEU A O 1
ATOM 746 N N . ILE A 1 98 ? -10.788 12.459 8.518 1.00 65.75 98 ILE A N 1
ATOM 747 C CA . ILE A 1 98 ? -9.863 12.945 7.486 1.00 65.75 98 ILE A CA 1
ATOM 748 C C . ILE A 1 98 ? -9.340 11.778 6.640 1.00 65.75 98 ILE A C 1
ATOM 750 O O . ILE A 1 98 ? -9.365 11.867 5.417 1.00 65.75 98 ILE A O 1
ATOM 754 N N . VAL A 1 99 ? -8.952 10.655 7.258 1.00 67.31 99 VAL A N 1
ATOM 755 C CA . VAL A 1 99 ? -8.535 9.444 6.523 1.00 67.31 99 VAL A CA 1
ATOM 756 C C . VAL A 1 99 ? -9.655 8.902 5.629 1.00 67.31 99 VAL A C 1
ATOM 758 O O . VAL A 1 99 ? -9.389 8.528 4.490 1.00 67.31 99 VAL A O 1
ATOM 761 N N . ASN A 1 100 ? -10.907 8.901 6.098 1.00 63.81 100 ASN A N 1
ATOM 762 C CA . ASN A 1 100 ? -12.039 8.485 5.264 1.00 63.81 100 ASN A CA 1
ATOM 763 C C . ASN A 1 100 ? -12.299 9.452 4.097 1.00 63.81 100 ASN A C 1
ATOM 765 O O . ASN A 1 100 ? -12.594 9.000 2.995 1.00 63.81 100 ASN A O 1
ATOM 769 N N . LEU A 1 101 ? -12.141 10.766 4.291 1.00 65.62 101 LEU A N 1
ATOM 770 C CA . LEU A 1 101 ? -12.295 11.746 3.211 1.00 65.62 101 LEU A CA 1
ATOM 771 C C . LEU A 1 101 ? -11.225 11.563 2.122 1.00 65.62 101 LEU A C 1
ATOM 773 O O . LEU A 1 101 ? -11.550 11.550 0.937 1.00 65.62 101 LEU A O 1
ATOM 777 N N . TRP A 1 102 ? -9.968 11.344 2.516 1.00 64.81 102 TRP A N 1
ATOM 778 C CA . TRP A 1 102 ? -8.873 11.059 1.581 1.00 64.81 102 TRP A CA 1
ATOM 779 C C . TRP A 1 102 ? -9.063 9.758 0.787 1.00 64.81 102 TRP A C 1
ATOM 781 O O . TRP A 1 102 ? -8.490 9.638 -0.289 1.00 64.81 102 TRP A O 1
ATOM 791 N N . LEU A 1 103 ? -9.869 8.805 1.271 1.00 63.41 103 LEU A N 1
ATOM 792 C CA . LEU A 1 103 ? -10.208 7.567 0.550 1.00 63.41 103 LEU A CA 1
ATOM 793 C C . LEU A 1 103 ? -11.345 7.750 -0.473 1.00 63.41 103 LEU A C 1
ATOM 795 O O . LEU A 1 103 ? -11.396 7.034 -1.475 1.00 63.41 103 LEU A O 1
ATOM 799 N N . VAL A 1 104 ? -12.245 8.710 -0.250 1.00 63.53 104 VAL A N 1
ATOM 800 C CA . VAL A 1 104 ? -13.394 8.976 -1.138 1.00 63.53 104 VAL A CA 1
ATOM 801 C C . VAL A 1 104 ? -13.015 9.875 -2.319 1.00 63.53 104 VAL A C 1
ATOM 803 O O . VAL A 1 104 ? -13.518 9.700 -3.426 1.00 63.53 104 VAL A O 1
ATOM 806 N N . VAL A 1 105 ? -12.092 10.819 -2.127 1.00 63.12 105 VAL A N 1
ATOM 807 C CA . VAL A 1 105 ? -11.675 11.742 -3.201 1.00 63.12 105 VAL A CA 1
ATOM 808 C C . VAL A 1 105 ? -11.082 11.016 -4.430 1.00 63.12 105 VAL A C 1
ATOM 810 O O . VAL A 1 105 ? -11.480 11.352 -5.544 1.00 63.12 105 VAL A O 1
ATOM 813 N N . PRO A 1 106 ? -10.212 9.994 -4.290 1.00 60.53 106 PRO A N 1
ATOM 814 C CA . PRO A 1 106 ? -9.662 9.260 -5.431 1.00 60.53 106 PRO A CA 1
ATOM 815 C C . PRO A 1 106 ? -10.678 8.357 -6.135 1.00 60.53 106 PRO A C 1
ATOM 817 O O . PRO A 1 106 ? -10.507 8.060 -7.308 1.00 60.53 106 PRO A O 1
ATOM 820 N N . THR A 1 107 ? -11.713 7.893 -5.427 1.00 62.19 107 THR A N 1
ATOM 821 C CA . THR A 1 107 ? -12.743 7.003 -5.992 1.00 62.19 107 THR A CA 1
ATOM 822 C C . THR A 1 107 ? -13.837 7.769 -6.734 1.00 62.19 107 THR A C 1
ATOM 824 O O . THR A 1 107 ? -14.458 7.214 -7.635 1.00 62.19 107 THR A O 1
ATOM 827 N N . GLY A 1 108 ? -14.057 9.043 -6.390 1.00 66.50 108 GLY A N 1
ATOM 828 C CA . GLY A 1 108 ? -14.982 9.931 -7.102 1.00 66.50 108 GLY A CA 1
ATOM 829 C C . GLY A 1 108 ? -14.389 10.621 -8.336 1.00 66.50 108 GLY A C 1
ATOM 830 O O . GLY A 1 108 ? -15.144 11.094 -9.183 1.00 66.50 108 GLY A O 1
ATOM 831 N N . LEU A 1 109 ? -13.059 10.685 -8.453 1.00 64.06 109 LEU A N 1
ATOM 832 C CA . LEU A 1 109 ? -12.377 11.204 -9.639 1.00 64.06 109 LEU A CA 1
ATOM 833 C C . LEU A 1 109 ? -12.169 10.066 -10.648 1.00 64.06 109 LEU A C 1
ATOM 835 O O . LEU A 1 109 ? -11.628 9.025 -10.269 1.00 64.06 109 LEU A O 1
ATOM 839 N N . PRO A 1 110 ? -12.559 10.228 -11.928 1.00 64.31 110 PRO A N 1
ATOM 840 C CA . PRO A 1 110 ? -12.182 9.261 -12.947 1.00 64.31 110 PRO A CA 1
ATOM 841 C C . PRO A 1 110 ? -10.651 9.133 -12.947 1.00 64.31 110 PRO A C 1
ATOM 843 O O . PRO A 1 110 ? -9.960 10.156 -12.876 1.00 64.31 110 PRO A O 1
ATOM 846 N N . PRO A 1 111 ? -10.094 7.906 -12.973 1.00 64.62 111 PRO A N 1
ATOM 847 C CA . PRO A 1 111 ? -8.653 7.722 -12.978 1.00 64.62 111 PRO A CA 1
ATOM 848 C C . PRO A 1 111 ? -8.057 8.535 -14.122 1.00 64.62 111 PRO A C 1
ATOM 850 O O . PRO A 1 111 ? -8.489 8.413 -15.263 1.00 64.62 111 PRO A O 1
ATOM 853 N N . PHE A 1 112 ? -7.064 9.360 -13.801 1.00 60.66 112 PHE A N 1
ATOM 854 C CA . PHE A 1 112 ? -6.387 10.276 -14.725 1.00 60.66 112 PHE A CA 1
ATOM 855 C C . PHE A 1 112 ? -5.942 9.604 -16.045 1.00 60.66 112 PHE A C 1
ATOM 857 O O . PHE A 1 112 ? -5.890 10.231 -17.098 1.00 60.66 112 PHE A O 1
ATOM 864 N N . TRP A 1 113 ? -5.700 8.292 -16.016 1.00 56.84 113 TRP A N 1
ATOM 865 C CA . TRP A 1 113 ? -5.374 7.475 -17.187 1.00 56.84 113 TRP A CA 1
ATOM 866 C C . TRP A 1 113 ? -6.530 7.294 -18.188 1.00 56.84 113 TRP A C 1
ATOM 868 O O . TRP A 1 113 ? -6.270 7.157 -19.383 1.00 56.84 113 TRP A O 1
ATOM 878 N N . LEU A 1 114 ? -7.794 7.331 -17.745 1.00 57.81 114 LEU A N 1
ATOM 879 C CA . LEU A 1 114 ? -8.954 7.318 -18.647 1.00 57.81 114 LEU A CA 1
ATOM 880 C C . LEU A 1 114 ? -9.020 8.604 -19.475 1.00 57.81 114 LEU A C 1
ATOM 882 O O . LEU A 1 114 ? -9.306 8.526 -20.664 1.00 57.81 114 LEU A O 1
ATOM 886 N N . ASP A 1 115 ? -8.679 9.749 -18.879 1.00 56.62 115 ASP A N 1
ATOM 887 C CA . ASP A 1 115 ? -8.698 11.047 -19.565 1.00 56.62 115 ASP A CA 1
ATOM 888 C C . ASP A 1 115 ? -7.632 11.117 -20.677 1.00 56.62 115 ASP A C 1
ATOM 890 O O . ASP A 1 115 ? -7.895 11.555 -21.800 1.00 56.62 115 ASP A O 1
ATOM 894 N N . CYS A 1 116 ? -6.447 10.554 -20.411 1.00 51.34 116 CYS A N 1
ATOM 895 C CA . CYS A 1 116 ? -5.361 10.451 -21.390 1.00 51.34 116 CYS A CA 1
ATOM 896 C C . CYS A 1 116 ? -5.695 9.484 -22.549 1.00 51.34 116 CYS A C 1
ATOM 898 O O . CYS A 1 116 ? -5.317 9.728 -23.696 1.00 51.34 116 CYS A O 1
ATOM 900 N N . SER A 1 117 ? -6.473 8.428 -22.276 1.00 55.34 117 SER A N 1
ATOM 901 C CA . SER A 1 117 ? -6.960 7.485 -23.298 1.00 55.34 117 SER A CA 1
ATOM 902 C C . SER A 1 117 ? -7.959 8.150 -24.257 1.00 55.34 117 SER A C 1
ATOM 904 O O . SER A 1 117 ? -7.917 7.929 -25.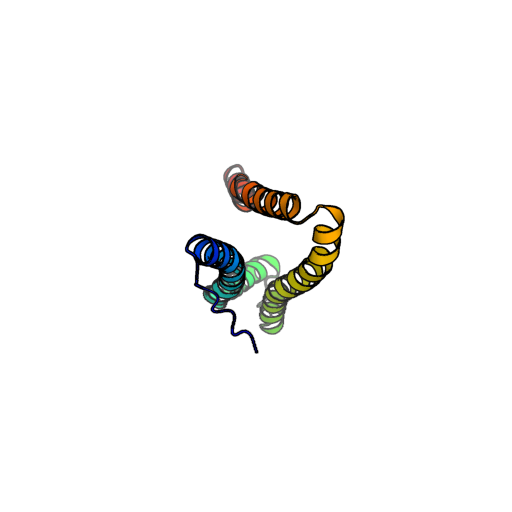467 1.00 55.34 117 SER A O 1
ATOM 906 N N . SER A 1 118 ? -8.838 9.013 -23.734 1.00 53.25 118 SER A N 1
ATOM 907 C CA . SER A 1 118 ? -9.801 9.779 -24.537 1.00 53.25 118 SER A CA 1
ATOM 908 C C . SER A 1 118 ? -9.163 10.879 -25.390 1.00 53.25 118 SER A C 1
ATOM 910 O O . SER A 1 118 ? -9.706 11.210 -26.443 1.00 53.25 118 SER A O 1
ATOM 912 N N . LEU A 1 119 ? -8.005 11.414 -24.989 1.00 54.25 119 LEU A N 1
ATOM 913 C CA . LEU A 1 119 ? -7.257 12.409 -25.768 1.00 54.25 119 LEU A CA 1
ATOM 914 C C . LEU A 1 119 ? -6.539 11.800 -26.984 1.00 54.25 119 LEU A C 1
ATOM 916 O O . LEU A 1 119 ? -6.429 12.467 -28.011 1.00 54.25 119 LEU A O 1
ATOM 920 N N . GLN A 1 120 ? -6.112 10.533 -26.922 1.00 53.97 120 GLN A N 1
ATOM 921 C CA . GLN A 1 120 ? -5.538 9.845 -28.089 1.00 53.97 120 GLN A CA 1
ATOM 922 C C . GLN A 1 120 ? -6.592 9.462 -29.140 1.00 53.97 120 GLN A C 1
ATOM 924 O O . GLN A 1 120 ? -6.298 9.500 -30.330 1.00 53.97 120 GLN A O 1
ATOM 929 N N . LEU A 1 121 ? -7.832 9.164 -28.733 1.00 49.72 121 LEU A N 1
ATOM 930 C CA . LEU A 1 121 ? -8.936 8.841 -29.652 1.00 49.72 121 LEU A CA 1
ATOM 931 C C . LEU A 1 121 ? -9.534 10.058 -30.378 1.00 49.72 121 LEU A C 1
ATOM 933 O O . LEU A 1 121 ? -10.209 9.882 -31.383 1.00 49.72 121 LEU A O 1
ATOM 937 N N . HIS A 1 122 ? -9.295 11.280 -29.893 1.00 45.66 122 HIS A N 1
ATOM 938 C CA . HIS A 1 122 ? -9.775 12.512 -30.535 1.00 45.66 122 HIS A CA 1
ATOM 939 C C . HIS A 1 122 ? -8.780 13.104 -31.547 1.00 45.66 122 HIS A C 1
ATOM 941 O O . HIS A 1 122 ? -9.064 14.139 -32.146 1.00 45.66 122 HIS A O 1
ATOM 947 N N . SER A 1 123 ? -7.609 12.476 -31.711 1.00 48.06 123 SER A N 1
ATOM 948 C CA . SER A 1 123 ? -6.553 12.912 -32.633 1.00 48.06 123 SER A CA 1
ATOM 949 C C . SER A 1 123 ? -6.255 11.894 -33.749 1.00 48.06 123 SER A C 1
ATOM 951 O O . SER A 1 123 ? -5.196 11.987 -34.376 1.00 48.06 123 SER A O 1
ATOM 953 N N . ILE A 1 124 ? -7.171 10.950 -34.004 1.00 43.94 124 ILE A N 1
ATOM 954 C CA . ILE A 1 124 ? -7.169 10.033 -35.158 1.00 43.94 124 ILE A CA 1
ATOM 955 C C . ILE A 1 124 ? -8.406 10.330 -36.004 1.00 43.94 124 ILE A C 1
ATOM 957 O O . ILE A 1 124 ? -9.496 10.455 -35.403 1.00 43.94 124 ILE A O 1
#

pLDDT: mean 71.65, std 12.07, range [37.44, 89.12]

Secondary structure (DSSP, 8-state):
---------HHHHHHHHHHHHHHHHHHHHHHHTTTTHHHHHHHHHHHHHHHHSSPPPHHHHHHHHHHHHHHHHHHHHHHHHHHHHHHHHHHHHHHHHHHHHHHHHHHHSPPHHHHHHHHHHT--

InterPro domains:
  IPR005828 Major facilitator, sugar transporter-like [PF00083] (16-107)
  IPR020846 Major facilitator superfamily domain [PS50850] (15-124)
  IPR036259 MFS transporter superfamily [G3DSA:1.20.1250.20] (4-113)
  IPR036259 MFS transporter superfamily [SSF103473] (15-113)
  IPR045263 Glucose transporter GLUT [PTHR23503] (5-107)

Radius of gyration: 22.05 Å; chains: 1; bounding box: 39×29×78 Å